Protein AF-A0A1H8ECN6-F1 (afdb_monomer_lite)

pLDDT: mean 92.09, std 8.24, range [56.25, 98.31]

Secondary structure (DSSP, 8-state):
-HHHHHHHHHHHHHHHHHHHHHHHHHHHHHHHHHHHPPSSSPPHHHHHHHHHHHHHHHHHHHHHHHHHHHHHHHHHHHT--PPTT--HHHHHHHHHHHS---

Structure (mmCIF, N/CA/C/O backbone):
data_AF-A0A1H8ECN6-F1
#
_entry.id   AF-A0A1H8ECN6-F1
#
loop_
_atom_site.group_PDB
_atom_site.id
_atom_site.type_symbol
_atom_site.label_atom_id
_atom_site.label_alt_id
_atom_site.label_comp_id
_atom_site.label_asym_id
_atom_site.label_entity_id
_atom_site.label_seq_id
_atom_site.pdbx_PDB_ins_code
_atom_site.Cartn_x
_atom_site.Cartn_y
_atom_site.Cartn_z
_atom_site.occupancy
_atom_site.B_iso_or_equiv
_atom_site.auth_seq_id
_atom_site.auth_comp_id
_atom_site.auth_asym_id
_atom_site.auth_atom_id
_atom_site.pdbx_PDB_model_num
ATOM 1 N N . MET A 1 1 ? -22.412 4.579 9.639 1.00 58.03 1 MET A N 1
ATOM 2 C CA . MET A 1 1 ? -21.149 5.361 9.649 1.00 58.03 1 MET A CA 1
ATOM 3 C C . MET A 1 1 ? -19.933 4.508 10.031 1.00 58.03 1 MET A C 1
ATOM 5 O O . MET A 1 1 ? -18.834 4.840 9.616 1.00 58.03 1 MET A O 1
ATOM 9 N N . THR A 1 2 ? -20.110 3.413 10.780 1.00 65.06 2 THR A N 1
ATOM 10 C CA . THR A 1 2 ? -19.070 2.429 11.153 1.00 65.06 2 THR A CA 1
ATOM 11 C C . THR A 1 2 ? -18.619 1.525 9.999 1.00 65.06 2 THR A C 1
ATOM 13 O O . THR A 1 2 ? -17.421 1.267 9.878 1.00 65.06 2 THR A O 1
ATOM 16 N N . ASP A 1 3 ? -19.541 1.107 9.124 1.00 73.81 3 ASP A N 1
ATOM 17 C CA . ASP A 1 3 ? -19.228 0.271 7.947 1.00 73.81 3 ASP A CA 1
ATOM 18 C C . ASP A 1 3 ? -18.291 0.953 6.946 1.00 73.81 3 ASP A C 1
ATOM 20 O O . ASP A 1 3 ? -17.424 0.306 6.363 1.00 73.81 3 ASP A O 1
ATOM 24 N N . ASP A 1 4 ? -18.407 2.273 6.796 1.00 90.31 4 ASP A N 1
ATOM 25 C CA . ASP A 1 4 ? -17.581 3.051 5.869 1.00 90.31 4 ASP A CA 1
ATOM 26 C C . ASP A 1 4 ? -16.092 3.013 6.263 1.00 90.31 4 ASP A C 1
ATOM 28 O O . ASP A 1 4 ? -15.212 2.860 5.419 1.00 90.31 4 ASP A O 1
ATOM 32 N N . ALA A 1 5 ? -15.794 3.034 7.569 1.00 94.12 5 ALA A N 1
ATOM 33 C CA . ALA A 1 5 ? -14.419 2.944 8.061 1.00 94.12 5 ALA A CA 1
ATOM 34 C C . ALA A 1 5 ? -13.779 1.575 7.769 1.00 94.12 5 ALA A C 1
ATOM 36 O O . ALA A 1 5 ? -12.602 1.511 7.414 1.00 94.12 5 ALA A O 1
ATOM 37 N N . LEU A 1 6 ? -14.549 0.485 7.885 1.00 94.25 6 LEU A N 1
ATOM 38 C CA . LEU A 1 6 ? -14.073 -0.860 7.557 1.00 94.25 6 LEU A CA 1
ATOM 39 C C . LEU A 1 6 ? -13.900 -1.039 6.042 1.00 94.25 6 LEU A C 1
ATOM 41 O O . LEU A 1 6 ? -12.886 -1.581 5.603 1.00 94.25 6 LEU A O 1
ATOM 45 N N . ALA A 1 7 ? -14.848 -0.555 5.237 1.00 94.38 7 ALA A N 1
ATOM 46 C CA . ALA A 1 7 ? -14.742 -0.586 3.779 1.00 94.38 7 ALA A CA 1
ATOM 47 C C . ALA A 1 7 ? -13.508 0.191 3.286 1.00 94.38 7 ALA A C 1
ATOM 49 O O . ALA A 1 7 ? -12.748 -0.294 2.440 1.00 94.38 7 ALA A O 1
ATOM 50 N N . HIS A 1 8 ? -13.252 1.362 3.873 1.00 95.62 8 HIS A N 1
ATOM 51 C CA . HIS A 1 8 ? -12.074 2.165 3.569 1.00 95.62 8 HIS A CA 1
ATOM 52 C C . HIS A 1 8 ? -10.768 1.461 3.968 1.00 95.62 8 HIS A C 1
ATOM 54 O O . HIS A 1 8 ? -9.813 1.444 3.190 1.00 95.62 8 HIS A O 1
ATOM 60 N N . LEU A 1 9 ? -10.733 0.820 5.142 1.00 96.56 9 LEU A N 1
ATOM 61 C CA . LEU A 1 9 ? -9.588 0.023 5.587 1.00 96.56 9 LEU A CA 1
ATOM 62 C C . LEU A 1 9 ? -9.291 -1.149 4.636 1.00 96.56 9 LEU A C 1
ATOM 64 O O . LEU A 1 9 ? -8.132 -1.360 4.279 1.00 96.56 9 LEU A O 1
ATOM 68 N N . ARG A 1 10 ? -10.324 -1.865 4.173 1.00 95.88 10 ARG A N 1
ATOM 69 C CA . ARG A 1 10 ? -10.190 -2.949 3.182 1.00 95.88 10 ARG A CA 1
ATOM 70 C C . ARG A 1 10 ? -9.655 -2.439 1.846 1.00 95.88 10 ARG A C 1
ATOM 72 O O . ARG A 1 10 ? -8.687 -2.979 1.328 1.00 95.88 10 ARG A O 1
ATOM 79 N N . THR A 1 11 ? -10.197 -1.328 1.352 1.00 96.75 11 THR A N 1
ATOM 80 C CA . THR A 1 11 ? -9.719 -0.693 0.111 1.00 96.75 11 THR A CA 1
ATOM 81 C C . THR A 1 11 ? -8.242 -0.299 0.221 1.00 96.75 11 THR A C 1
ATOM 83 O O . THR A 1 11 ? -7.455 -0.482 -0.709 1.00 96.75 11 THR A O 1
ATOM 86 N N . ALA A 1 12 ? -7.834 0.224 1.379 1.00 97.38 12 ALA A N 1
ATOM 87 C CA . ALA A 1 12 ? -6.443 0.571 1.629 1.00 97.38 12 ALA A CA 1
ATOM 88 C C . ALA A 1 12 ? -5.535 -0.672 1.727 1.00 97.38 12 ALA A C 1
ATOM 90 O O . ALA A 1 12 ? -4.401 -0.621 1.249 1.00 97.38 12 ALA A O 1
ATOM 91 N N . ARG A 1 13 ? -6.021 -1.792 2.286 1.00 97.00 13 ARG A N 1
ATOM 92 C CA . ARG A 1 13 ? -5.321 -3.092 2.274 1.00 97.00 13 ARG A CA 1
ATOM 93 C C . ARG A 1 13 ? -5.098 -3.579 0.845 1.00 97.00 13 ARG A C 1
ATOM 95 O O . ARG A 1 13 ? -3.960 -3.884 0.494 1.00 97.00 13 ARG A O 1
ATOM 102 N N . ASP A 1 14 ? -6.129 -3.546 0.006 1.00 96.94 14 ASP A N 1
ATOM 103 C CA . ASP A 1 14 ? -6.024 -3.951 -1.400 1.00 96.94 14 ASP A CA 1
ATOM 104 C C . ASP A 1 14 ? -4.976 -3.121 -2.154 1.00 96.94 14 ASP A C 1
ATOM 106 O O . ASP A 1 14 ? -4.190 -3.656 -2.940 1.00 96.94 14 ASP A O 1
ATOM 110 N N . ALA A 1 15 ? -4.912 -1.814 -1.876 1.00 97.44 15 ALA A N 1
ATOM 111 C CA . ALA A 1 15 ? -3.906 -0.924 -2.447 1.00 97.44 15 ALA A CA 1
ATOM 112 C C . ALA A 1 15 ? -2.478 -1.268 -1.983 1.00 97.44 15 ALA A C 1
ATOM 114 O O . ALA A 1 15 ? -1.541 -1.209 -2.786 1.00 97.44 15 ALA A O 1
ATOM 115 N N . VAL A 1 16 ? -2.293 -1.642 -0.710 1.00 97.94 16 VAL A N 1
ATOM 116 C CA . VAL A 1 16 ? -0.998 -2.114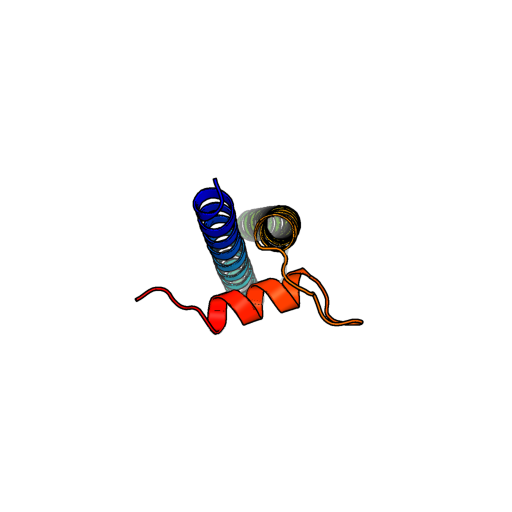 -0.186 1.00 97.94 16 VAL A CA 1
ATOM 117 C C . VAL A 1 16 ? -0.580 -3.411 -0.876 1.00 97.94 16 VAL A C 1
ATOM 119 O O . VAL A 1 16 ? 0.561 -3.519 -1.331 1.00 97.94 16 VAL A O 1
ATOM 122 N N . ASP A 1 17 ? -1.498 -4.364 -1.018 1.00 97.31 17 ASP A N 1
ATOM 123 C CA . ASP A 1 17 ? -1.211 -5.658 -1.636 1.00 97.31 17 ASP A CA 1
ATOM 124 C C . ASP A 1 17 ? -0.917 -5.522 -3.134 1.00 97.31 17 ASP A C 1
ATOM 126 O O . ASP A 1 17 ? -0.008 -6.171 -3.660 1.00 97.31 17 ASP A O 1
ATOM 130 N N . LEU A 1 18 ? -1.638 -4.638 -3.829 1.00 96.81 18 LEU A N 1
ATOM 131 C CA . LEU A 1 18 ? -1.351 -4.295 -5.219 1.00 96.81 18 LEU A CA 1
ATOM 132 C C . LEU A 1 18 ? 0.051 -3.695 -5.358 1.00 96.81 18 LEU A C 1
ATOM 134 O O . LEU A 1 18 ? 0.842 -4.173 -6.170 1.00 96.81 18 LEU A O 1
ATOM 138 N N . ALA A 1 19 ? 0.400 -2.715 -4.523 1.00 96.81 19 ALA A N 1
ATOM 139 C CA . ALA A 1 19 ? 1.718 -2.090 -4.568 1.00 96.81 19 ALA A CA 1
ATOM 140 C C . ALA A 1 19 ? 2.857 -3.077 -4.241 1.00 96.81 19 ALA A C 1
ATOM 142 O O . ALA A 1 19 ? 3.955 -2.972 -4.803 1.00 96.81 19 ALA A O 1
ATOM 143 N N . ALA A 1 20 ? 2.609 -4.056 -3.364 1.00 96.44 20 ALA A N 1
ATOM 144 C CA . ALA A 1 20 ? 3.549 -5.135 -3.076 1.00 96.44 20 ALA A CA 1
ATOM 145 C C . ALA A 1 20 ? 3.770 -6.039 -4.302 1.00 96.44 20 ALA A C 1
ATOM 147 O O . ALA A 1 20 ? 4.921 -6.310 -4.659 1.00 96.44 20 ALA A O 1
ATOM 148 N N . ARG A 1 21 ? 2.690 -6.442 -4.990 1.00 97.44 21 ARG A N 1
ATOM 149 C CA . ARG A 1 21 ? 2.762 -7.223 -6.239 1.00 97.44 21 ARG A CA 1
ATOM 150 C C . ARG A 1 21 ? 3.503 -6.471 -7.345 1.00 97.44 21 ARG A C 1
ATOM 152 O O . ARG A 1 21 ? 4.398 -7.041 -7.966 1.00 97.44 21 ARG A O 1
ATOM 159 N N . ASP A 1 22 ? 3.207 -5.188 -7.539 1.00 95.69 22 ASP A N 1
ATOM 160 C CA . ASP A 1 22 ? 3.877 -4.351 -8.544 1.00 95.69 22 ASP A CA 1
ATOM 161 C C . ASP A 1 22 ? 5.376 -4.212 -8.264 1.00 95.69 22 ASP A C 1
ATOM 163 O O . ASP A 1 22 ? 6.211 -4.329 -9.165 1.00 95.69 22 ASP A O 1
ATOM 167 N N . THR A 1 23 ? 5.735 -4.012 -6.994 1.00 95.25 23 THR A N 1
ATOM 168 C CA . THR A 1 23 ? 7.136 -3.939 -6.567 1.00 95.25 23 THR A CA 1
ATOM 169 C C . THR A 1 23 ? 7.865 -5.257 -6.835 1.00 95.25 23 THR A C 1
ATOM 171 O O . THR A 1 23 ? 8.986 -5.235 -7.352 1.00 95.25 23 THR A O 1
ATOM 174 N N . ALA A 1 24 ? 7.236 -6.397 -6.530 1.00 96.50 24 ALA A N 1
ATOM 175 C CA . ALA A 1 24 ? 7.794 -7.721 -6.795 1.00 96.50 24 ALA A CA 1
ATOM 176 C C . ALA A 1 24 ? 7.984 -7.969 -8.301 1.00 96.50 24 ALA A C 1
ATOM 178 O O . ALA A 1 24 ? 9.066 -8.372 -8.726 1.00 96.50 24 ALA A O 1
A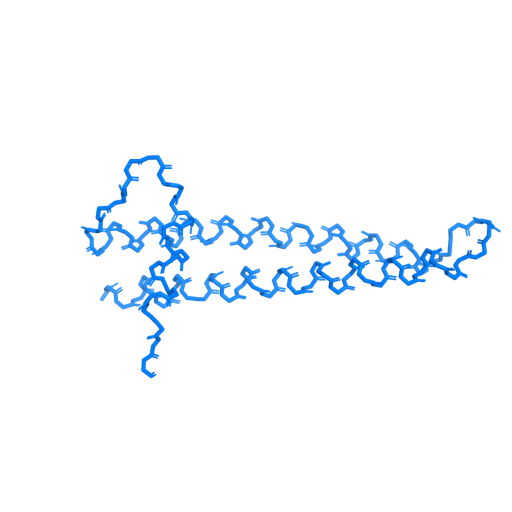TOM 179 N N . MET A 1 25 ? 6.985 -7.626 -9.120 1.00 96.50 25 MET A N 1
ATOM 180 C CA . MET A 1 25 ? 7.055 -7.755 -10.576 1.00 96.50 25 MET A CA 1
ATOM 181 C C . MET A 1 25 ? 8.225 -6.954 -11.165 1.00 96.50 25 MET A C 1
ATOM 183 O O . MET A 1 25 ? 8.990 -7.481 -11.977 1.00 96.50 25 MET A O 1
ATOM 187 N N . VAL A 1 26 ? 8.402 -5.696 -10.742 1.00 95.69 26 VAL A N 1
ATOM 188 C CA . VAL A 1 26 ? 9.522 -4.862 -11.208 1.00 95.69 26 VAL A CA 1
ATOM 189 C C . VAL A 1 26 ? 10.867 -5.421 -10.737 1.00 95.69 26 VAL A C 1
ATOM 191 O O . VAL A 1 26 ? 11.834 -5.415 -11.501 1.00 95.69 26 VAL A O 1
ATOM 194 N N . ALA A 1 27 ? 10.952 -5.924 -9.504 1.00 93.75 27 ALA A N 1
ATOM 195 C CA . ALA A 1 27 ? 12.171 -6.541 -8.985 1.00 93.75 27 ALA A CA 1
ATOM 196 C C . ALA A 1 27 ? 12.568 -7.794 -9.783 1.00 93.75 27 ALA A C 1
ATOM 198 O O . ALA A 1 27 ? 13.744 -7.964 -10.116 1.00 93.75 27 ALA A O 1
ATOM 199 N N . ASP A 1 28 ? 11.600 -8.635 -10.145 1.00 95.94 28 ASP A N 1
ATOM 200 C CA . ASP A 1 28 ? 11.847 -9.820 -10.963 1.00 95.94 28 ASP A CA 1
ATOM 201 C C . ASP A 1 28 ? 12.269 -9.458 -12.388 1.00 95.94 28 ASP A C 1
ATOM 203 O O . ASP A 1 28 ? 13.180 -10.078 -12.943 1.00 95.94 28 ASP A O 1
ATOM 207 N N . GLU A 1 29 ? 11.667 -8.426 -12.981 1.00 94.56 29 GLU A N 1
ATOM 208 C CA . GLU A 1 29 ? 12.069 -7.934 -14.298 1.00 94.56 29 GLU A CA 1
ATOM 209 C C . GLU A 1 29 ? 13.493 -7.360 -14.284 1.00 94.56 29 GLU A C 1
ATOM 211 O O . GLU A 1 29 ? 14.296 -7.688 -15.160 1.00 94.56 29 GLU A O 1
ATOM 216 N N . LEU A 1 30 ? 13.855 -6.600 -13.244 1.00 93.31 30 LEU A N 1
ATOM 217 C CA . LEU A 1 30 ? 15.223 -6.121 -13.034 1.00 93.31 30 LEU A CA 1
ATOM 218 C C . LEU A 1 30 ? 16.219 -7.274 -12.874 1.00 93.31 30 LEU A C 1
ATOM 220 O O . LEU A 1 30 ? 17.290 -7.238 -13.482 1.00 93.31 30 LEU A O 1
ATOM 224 N N . ARG A 1 31 ? 15.873 -8.311 -12.100 1.00 92.50 31 ARG A N 1
ATOM 225 C CA . ARG A 1 31 ? 16.723 -9.498 -11.914 1.00 92.50 31 ARG A CA 1
ATOM 226 C C . ARG A 1 31 ? 16.931 -10.240 -13.235 1.00 92.50 31 ARG A C 1
ATOM 228 O O . ARG A 1 31 ? 18.055 -10.632 -13.546 1.00 92.50 31 ARG A O 1
ATOM 235 N N . ARG A 1 32 ? 15.868 -10.406 -14.034 1.00 91.31 32 ARG A N 1
ATOM 236 C CA . ARG A 1 32 ? 15.957 -11.004 -15.377 1.00 91.31 32 ARG A CA 1
ATOM 237 C C . ARG A 1 32 ? 16.846 -10.170 -16.293 1.00 91.31 32 ARG A C 1
ATOM 239 O O . ARG A 1 32 ? 17.734 -10.738 -16.920 1.00 91.31 32 ARG A O 1
ATOM 246 N N . TYR A 1 33 ? 16.665 -8.849 -16.324 1.00 89.81 33 TYR A N 1
ATOM 247 C CA . TYR A 1 33 ? 17.521 -7.965 -17.114 1.00 89.81 33 TYR A CA 1
ATOM 248 C C . TYR A 1 33 ? 18.992 -8.126 -16.716 1.00 89.81 33 TYR A C 1
ATOM 250 O O . TYR A 1 33 ? 19.831 -8.378 -17.571 1.00 89.81 33 TYR A O 1
ATOM 258 N N . GLN A 1 34 ? 19.309 -8.062 -15.420 1.00 87.88 34 GLN A N 1
ATOM 259 C CA . GLN A 1 34 ? 20.682 -8.201 -14.920 1.00 87.88 34 GLN A CA 1
ATOM 260 C C . GLN A 1 34 ? 21.324 -9.547 -15.275 1.00 87.88 34 GLN A C 1
ATOM 262 O O . GLN A 1 34 ? 22.514 -9.583 -15.568 1.00 87.88 34 GLN A O 1
ATOM 267 N N . LYS A 1 35 ? 20.551 -10.641 -15.291 1.00 89.56 35 LYS A N 1
ATOM 268 C CA . LYS A 1 35 ? 21.049 -11.977 -15.653 1.00 89.56 35 LYS A CA 1
ATOM 269 C C . LYS A 1 35 ? 21.515 -12.073 -17.112 1.00 89.56 35 LYS A C 1
ATOM 271 O O . LYS A 1 35 ? 22.412 -12.858 -17.402 1.00 89.56 35 LYS A O 1
ATOM 276 N N . PHE A 1 36 ? 20.898 -11.313 -18.018 1.00 85.88 36 PHE A N 1
ATOM 277 C CA . PHE A 1 36 ? 21.134 -11.417 -19.465 1.00 85.88 36 PHE A CA 1
ATOM 278 C C . PHE A 1 36 ? 21.749 -10.158 -20.092 1.00 85.88 36 PHE A C 1
ATOM 280 O O . PHE A 1 36 ? 22.052 -10.150 -21.286 1.00 85.88 36 PHE A O 1
ATOM 287 N N . ALA A 1 37 ? 21.930 -9.089 -19.317 1.00 83.69 37 ALA A N 1
ATOM 288 C CA . ALA A 1 37 ? 22.512 -7.848 -19.801 1.00 83.69 37 ALA A CA 1
ATOM 289 C C . ALA A 1 37 ? 23.982 -8.053 -20.188 1.00 83.69 37 ALA A C 1
ATOM 291 O O . ALA A 1 37 ? 24.789 -8.549 -19.402 1.00 83.69 37 ALA A O 1
ATOM 292 N N . LYS A 1 38 ? 24.341 -7.629 -21.403 1.00 77.88 38 LYS A N 1
ATOM 293 C CA . LYS A 1 38 ? 25.740 -7.574 -21.837 1.00 77.88 38 LYS A CA 1
ATOM 294 C C . LYS A 1 38 ? 26.452 -6.390 -21.161 1.00 77.88 38 LYS A C 1
ATOM 296 O O . LYS A 1 38 ? 25.819 -5.348 -20.975 1.00 77.88 38 LYS A O 1
ATOM 301 N N . PRO A 1 39 ? 27.750 -6.510 -20.830 1.00 76.44 39 PRO A N 1
ATOM 302 C CA . PRO A 1 39 ? 28.547 -5.380 -20.357 1.00 76.44 39 PRO A CA 1
ATOM 303 C C . PRO A 1 39 ? 28.542 -4.249 -21.395 1.00 76.44 39 PRO A C 1
ATOM 305 O O . PRO A 1 39 ? 28.787 -4.499 -22.575 1.00 76.44 39 PRO A O 1
ATOM 308 N N . GLY A 1 40 ? 28.244 -3.016 -20.978 1.00 79.06 40 GLY A N 1
ATOM 309 C CA . GLY A 1 40 ? 28.155 -1.863 -21.878 1.00 79.06 40 GLY A CA 1
ATOM 310 C C . GLY A 1 40 ? 27.251 -0.750 -21.349 1.00 79.06 40 GLY A C 1
ATOM 311 O O . GLY A 1 40 ? 26.847 -0.765 -20.185 1.00 79.06 40 GLY A O 1
ATOM 312 N N . GLN A 1 41 ? 26.937 0.230 -22.204 1.00 72.94 41 GLN A N 1
ATOM 313 C CA . GLN A 1 41 ? 26.027 1.324 -21.849 1.00 72.94 41 GLN A CA 1
ATOM 314 C C . GLN A 1 41 ? 24.624 0.805 -21.475 1.00 72.94 41 GLN A C 1
ATOM 316 O O . GLN A 1 41 ? 24.132 -0.149 -22.086 1.00 72.94 41 GLN A O 1
ATOM 321 N N . PRO A 1 42 ? 23.953 1.435 -20.490 1.00 77.75 42 PRO A N 1
ATOM 322 C CA . PRO A 1 42 ? 22.600 1.064 -20.107 1.00 77.75 42 PRO A CA 1
ATOM 323 C C . PRO A 1 42 ? 21.635 1.271 -21.277 1.00 77.75 42 PRO A C 1
ATOM 325 O O . PRO A 1 42 ? 21.532 2.361 -21.835 1.00 77.75 42 PRO A O 1
ATOM 328 N N . SER A 1 43 ? 20.909 0.212 -21.632 1.00 85.19 43 SER A N 1
ATOM 329 C CA . SER A 1 43 ? 19.865 0.286 -22.650 1.00 85.19 43 SER A CA 1
ATOM 330 C C . SER A 1 43 ? 18.704 1.198 -22.207 1.00 85.19 43 SER A C 1
ATOM 332 O O . SER A 1 43 ? 18.439 1.343 -21.009 1.00 85.19 43 SER A O 1
ATOM 334 N N . PRO A 1 44 ? 17.927 1.763 -23.146 1.00 87.25 44 PRO A N 1
ATOM 335 C CA . PRO A 1 44 ? 16.695 2.481 -22.813 1.00 87.25 44 PRO A CA 1
ATOM 336 C C . PRO A 1 44 ? 15.728 1.662 -21.940 1.00 87.25 44 PRO A C 1
ATOM 338 O O . PRO A 1 44 ? 15.046 2.214 -21.078 1.00 87.25 44 PRO A O 1
ATOM 341 N N . HIS A 1 45 ? 15.715 0.333 -22.102 1.00 88.25 45 HIS A N 1
ATOM 342 C CA . HIS A 1 45 ? 14.876 -0.572 -21.314 1.00 88.25 45 HIS A CA 1
ATOM 343 C C . HIS A 1 45 ? 15.235 -0.553 -19.822 1.00 88.25 45 HIS A C 1
ATOM 345 O O . HIS A 1 45 ? 14.339 -0.406 -18.995 1.00 88.25 45 HIS A O 1
ATOM 351 N N . ILE A 1 46 ? 16.520 -0.597 -19.440 1.00 90.94 46 ILE A N 1
ATOM 352 C CA . ILE A 1 46 ? 16.890 -0.558 -18.010 1.00 90.94 46 ILE A CA 1
ATOM 353 C C . ILE A 1 46 ? 16.563 0.786 -17.355 1.00 90.94 46 ILE A C 1
ATOM 355 O O . ILE A 1 46 ? 16.199 0.822 -16.179 1.00 90.94 46 ILE A O 1
ATOM 359 N N . VAL A 1 47 ? 16.625 1.888 -18.108 1.00 92.00 47 VAL A N 1
ATOM 360 C CA . VAL A 1 47 ? 16.204 3.207 -17.613 1.00 92.00 47 VAL A CA 1
ATOM 361 C C . VAL A 1 47 ? 14.706 3.198 -17.298 1.00 92.00 47 VAL A C 1
ATOM 363 O O . VAL A 1 47 ? 14.313 3.586 -16.196 1.00 92.00 47 VAL A O 1
ATOM 366 N N . GLN A 1 48 ? 13.881 2.668 -18.206 1.00 93.44 48 GLN A N 1
ATOM 367 C CA . GLN A 1 48 ? 12.439 2.513 -17.985 1.00 93.44 48 GLN A CA 1
ATOM 368 C C . GLN A 1 48 ? 12.135 1.597 -16.790 1.00 93.44 48 GLN A C 1
ATOM 370 O O . GLN A 1 48 ? 11.271 1.916 -15.973 1.00 93.44 48 GLN A O 1
ATOM 375 N N . LEU A 1 49 ? 12.873 0.493 -16.620 1.00 94.06 49 LEU A N 1
ATOM 376 C CA . LEU A 1 49 ? 12.707 -0.396 -15.463 1.00 94.06 49 LEU A CA 1
ATOM 377 C C . LEU A 1 49 ? 13.010 0.301 -14.137 1.00 94.06 49 LEU A C 1
ATOM 379 O O . LEU A 1 49 ? 12.286 0.116 -13.160 1.00 94.06 49 LEU A O 1
ATOM 383 N N . ARG A 1 50 ? 14.053 1.132 -14.089 1.00 93.31 50 ARG A N 1
ATOM 384 C CA . ARG A 1 50 ? 14.391 1.911 -12.890 1.00 93.31 50 ARG A CA 1
ATOM 385 C C . ARG A 1 50 ? 13.358 2.991 -12.592 1.00 93.31 50 ARG A C 1
ATOM 387 O O . ARG A 1 50 ? 13.024 3.191 -11.427 1.00 93.31 50 ARG A O 1
ATOM 394 N N . GLN A 1 51 ? 12.815 3.640 -13.619 1.00 95.75 51 GLN A N 1
ATOM 395 C CA . GLN A 1 51 ? 11.701 4.576 -13.458 1.00 95.75 51 GLN A CA 1
ATOM 396 C C . GLN A 1 51 ? 10.467 3.862 -12.893 1.00 95.75 51 GLN A C 1
ATOM 398 O O . GLN A 1 51 ? 9.927 4.301 -11.881 1.00 95.75 51 GLN A O 1
ATOM 403 N N . ARG A 1 52 ? 10.091 2.704 -13.453 1.00 95.44 52 ARG A N 1
ATOM 404 C CA . ARG A 1 52 ? 9.006 1.865 -12.915 1.00 95.44 52 ARG A CA 1
ATOM 405 C C . ARG A 1 52 ? 9.271 1.443 -11.470 1.00 95.44 52 ARG A C 1
ATOM 407 O O . ARG A 1 52 ? 8.355 1.475 -10.656 1.00 95.44 52 ARG A O 1
ATOM 414 N N . GLN A 1 53 ? 10.518 1.118 -11.124 1.00 96.25 53 GLN A N 1
ATOM 415 C CA . GLN A 1 53 ? 10.911 0.792 -9.751 1.00 96.25 53 GLN A CA 1
ATOM 416 C C . GLN A 1 53 ? 10.707 1.979 -8.804 1.00 96.25 53 GLN A C 1
ATOM 418 O O . GLN A 1 53 ? 10.177 1.806 -7.706 1.00 96.25 53 GLN A O 1
ATOM 423 N N . ALA A 1 54 ? 11.113 3.183 -9.212 1.00 96.19 54 ALA A N 1
ATOM 424 C CA . ALA A 1 54 ? 10.911 4.395 -8.426 1.00 96.19 54 ALA A CA 1
ATOM 425 C C . ALA A 1 54 ? 9.414 4.692 -8.236 1.00 96.19 54 ALA A C 1
ATOM 427 O O . ALA A 1 54 ? 8.977 4.926 -7.109 1.00 96.19 54 ALA A O 1
ATOM 428 N N . SER A 1 55 ? 8.619 4.595 -9.304 1.00 96.19 55 SER A N 1
ATOM 429 C CA . SER A 1 55 ? 7.165 4.768 -9.247 1.00 96.19 55 SER A CA 1
ATOM 430 C C . SER A 1 55 ? 6.492 3.747 -8.327 1.00 96.19 55 SER A C 1
ATOM 432 O O . SER A 1 55 ? 5.686 4.141 -7.486 1.00 96.19 55 SER A O 1
ATOM 434 N N . ALA A 1 56 ? 6.869 2.466 -8.409 1.00 95.25 56 ALA A N 1
ATOM 435 C CA . ALA A 1 56 ? 6.343 1.414 -7.538 1.00 95.25 56 ALA A CA 1
ATOM 436 C C . ALA A 1 56 ? 6.665 1.679 -6.057 1.00 95.25 56 ALA A C 1
ATOM 438 O O . ALA A 1 56 ? 5.797 1.544 -5.198 1.00 95.25 56 ALA A O 1
ATOM 439 N N . ARG A 1 57 ? 7.881 2.155 -5.747 1.00 95.88 57 ARG A N 1
ATOM 440 C CA . ARG A 1 57 ? 8.262 2.541 -4.375 1.00 95.88 57 ARG A CA 1
ATOM 441 C C . ARG A 1 57 ? 7.423 3.700 -3.840 1.00 95.88 57 ARG A C 1
ATOM 443 O O . ARG A 1 57 ? 7.003 3.660 -2.686 1.00 95.88 57 ARG A O 1
ATOM 450 N N . ILE A 1 58 ? 7.179 4.724 -4.660 1.00 97.62 58 ILE A N 1
ATOM 451 C CA . ILE A 1 58 ? 6.332 5.861 -4.274 1.00 97.62 58 ILE A CA 1
ATOM 452 C C . ILE A 1 58 ? 4.890 5.390 -4.045 1.00 97.62 58 ILE A C 1
ATOM 454 O O . ILE A 1 58 ? 4.279 5.772 -3.047 1.00 97.62 58 ILE A O 1
ATOM 458 N N . ALA A 1 59 ? 4.360 4.539 -4.928 1.00 96.44 59 ALA A N 1
ATOM 459 C CA . ALA A 1 59 ? 3.024 3.967 -4.788 1.00 96.44 59 ALA A CA 1
ATOM 460 C C . ALA A 1 59 ? 2.889 3.143 -3.497 1.00 96.44 59 ALA A C 1
ATOM 462 O O . ALA A 1 59 ? 1.952 3.365 -2.735 1.00 96.44 59 ALA A O 1
ATOM 463 N N . ALA A 1 60 ? 3.865 2.283 -3.189 1.00 97.19 60 ALA A N 1
ATOM 464 C CA . ALA A 1 60 ? 3.885 1.496 -1.957 1.00 97.19 60 ALA A CA 1
ATOM 465 C C . ALA A 1 60 ? 3.920 2.373 -0.695 1.00 97.19 60 ALA A C 1
ATOM 467 O O . ALA A 1 60 ? 3.186 2.118 0.259 1.00 97.19 60 ALA A O 1
ATOM 468 N N . ALA A 1 61 ? 4.726 3.441 -0.692 1.00 97.75 61 ALA A N 1
ATOM 469 C CA . ALA A 1 61 ? 4.772 4.380 0.427 1.00 97.75 61 ALA A CA 1
ATOM 470 C C . ALA A 1 61 ? 3.425 5.094 0.636 1.00 97.75 61 ALA A C 1
ATOM 472 O O . ALA A 1 61 ? 2.953 5.195 1.769 1.00 97.75 61 ALA A O 1
ATOM 473 N N . ARG A 1 62 ? 2.780 5.542 -0.450 1.00 98.06 62 ARG A N 1
ATOM 474 C CA . ARG A 1 62 ? 1.451 6.173 -0.403 1.00 98.06 62 ARG A CA 1
ATOM 475 C C . ARG A 1 62 ? 0.372 5.203 0.074 1.00 98.06 62 ARG A C 1
ATOM 477 O O . ARG A 1 62 ? -0.415 5.571 0.938 1.00 98.06 62 ARG A O 1
ATOM 484 N N . ALA A 1 63 ? 0.369 3.971 -0.433 1.00 97.69 63 ALA A N 1
ATOM 485 C CA . ALA A 1 63 ? -0.564 2.933 -0.002 1.00 97.69 63 ALA A CA 1
ATOM 486 C C . ALA A 1 63 ? -0.410 2.637 1.497 1.00 97.69 63 ALA A C 1
ATOM 488 O O . ALA A 1 63 ? -1.398 2.607 2.225 1.00 97.69 63 ALA A O 1
ATOM 489 N N . LYS A 1 64 ? 0.833 2.530 1.991 1.00 97.62 64 LYS A N 1
ATOM 490 C CA . LYS A 1 64 ? 1.101 2.341 3.422 1.00 97.62 64 LYS A CA 1
ATOM 491 C C . LYS A 1 64 ? 0.590 3.509 4.270 1.00 97.62 64 LYS A C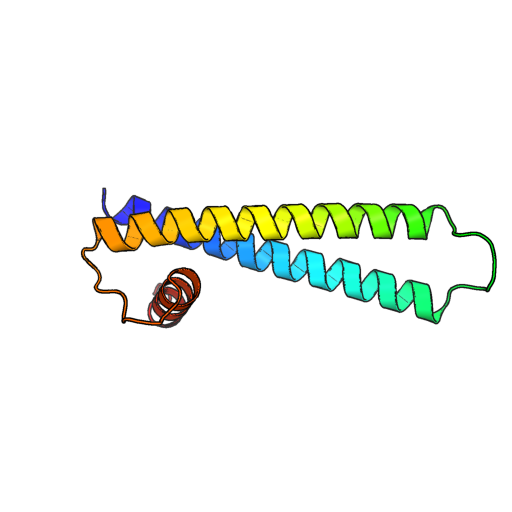 1
ATOM 493 O O . LYS A 1 64 ? -0.012 3.283 5.316 1.00 97.62 64 LYS A O 1
ATOM 498 N N . GLN A 1 65 ? 0.808 4.750 3.836 1.00 97.81 65 GLN A N 1
ATOM 499 C CA . GLN A 1 65 ? 0.297 5.933 4.540 1.00 97.81 65 GLN A CA 1
ATOM 500 C C . GLN A 1 65 ? -1.236 5.954 4.583 1.00 97.81 65 GLN A C 1
ATOM 502 O O . GLN A 1 65 ? -1.810 6.166 5.649 1.00 97.81 65 GLN A O 1
ATOM 507 N N . ALA A 1 66 ? -1.890 5.686 3.449 1.00 97.75 66 ALA A N 1
ATOM 508 C CA . ALA A 1 66 ? -3.345 5.595 3.369 1.00 97.75 66 ALA A CA 1
ATOM 509 C C . ALA A 1 66 ? -3.895 4.497 4.293 1.00 97.75 66 ALA A C 1
ATOM 511 O O . ALA A 1 66 ? -4.853 4.733 5.025 1.00 97.75 66 ALA A O 1
ATOM 512 N N . PHE A 1 67 ? -3.237 3.336 4.335 1.00 98.31 67 PHE A N 1
ATOM 513 C CA . PHE A 1 67 ? -3.609 2.239 5.224 1.00 98.31 67 PHE A CA 1
ATOM 514 C C . PHE A 1 67 ? -3.510 2.618 6.704 1.00 98.31 67 PHE A C 1
ATOM 516 O O . PHE A 1 67 ? -4.443 2.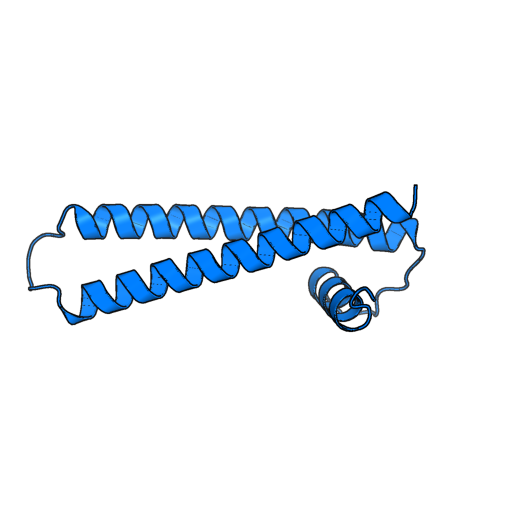365 7.456 1.00 98.31 67 PHE A O 1
ATOM 523 N N . VAL A 1 68 ? -2.434 3.287 7.129 1.00 97.88 68 VAL A N 1
ATOM 524 C CA . VAL A 1 68 ? -2.291 3.745 8.525 1.00 97.88 68 VAL A CA 1
ATOM 525 C C . VAL A 1 68 ? -3.388 4.745 8.908 1.00 97.88 68 VAL A C 1
ATOM 527 O O . VAL A 1 68 ? -3.926 4.670 10.013 1.00 97.88 68 VAL A O 1
ATOM 530 N N . LEU A 1 69 ? -3.751 5.665 8.007 1.00 97.88 69 LEU A N 1
ATOM 531 C CA . LEU A 1 69 ? -4.843 6.617 8.240 1.00 97.88 69 LEU A CA 1
ATOM 532 C C . LEU A 1 69 ? -6.197 5.906 8.360 1.00 97.88 69 LEU A C 1
ATOM 534 O O . LEU A 1 69 ? -6.952 6.178 9.296 1.00 97.88 69 LEU A O 1
ATOM 538 N N . ALA A 1 70 ? -6.477 4.963 7.459 1.00 97.50 70 ALA A N 1
ATOM 539 C CA . ALA A 1 70 ? -7.685 4.148 7.501 1.00 97.50 70 ALA A CA 1
ATOM 540 C C . ALA A 1 70 ? -7.754 3.302 8.783 1.00 97.50 70 ALA A C 1
ATOM 542 O O . ALA A 1 70 ? -8.787 3.274 9.449 1.00 97.50 70 ALA A O 1
ATOM 543 N N . ALA A 1 71 ? -6.638 2.682 9.176 1.00 97.56 71 ALA A N 1
ATOM 544 C CA . ALA A 1 71 ? -6.518 1.871 10.384 1.00 97.56 71 ALA A CA 1
ATOM 545 C C . ALA A 1 71 ? -6.782 2.698 11.643 1.00 97.56 71 ALA A C 1
ATOM 547 O O . ALA A 1 71 ? -7.512 2.265 12.532 1.00 97.56 71 ALA A O 1
ATOM 548 N N . ARG A 1 72 ? -6.245 3.922 11.696 1.00 97.12 72 ARG A N 1
ATOM 549 C CA . ARG A 1 72 ? -6.494 4.847 12.804 1.00 97.12 72 ARG A CA 1
ATOM 550 C C . ARG A 1 72 ? -7.976 5.171 12.922 1.00 97.12 72 ARG A C 1
ATOM 552 O O . ARG A 1 72 ? -8.546 5.032 14.000 1.00 97.12 72 ARG A O 1
ATOM 559 N N . ARG A 1 73 ? -8.603 5.559 11.809 1.00 96.31 73 ARG A N 1
ATOM 560 C CA . ARG A 1 73 ? -10.031 5.886 11.783 1.00 96.31 73 ARG A CA 1
ATOM 561 C C . ARG A 1 73 ? -10.892 4.690 12.182 1.00 96.31 73 ARG A C 1
ATOM 563 O O . ARG A 1 73 ? -11.854 4.860 12.922 1.00 96.31 73 ARG A O 1
ATOM 570 N N . PHE A 1 74 ? -10.543 3.501 11.703 1.00 96.19 74 PHE A N 1
ATOM 571 C CA . PHE A 1 74 ? -11.216 2.254 12.044 1.00 96.19 74 PHE A CA 1
ATOM 572 C C . PHE A 1 74 ? -11.164 1.977 13.551 1.00 96.19 74 PHE A C 1
ATOM 574 O O . PHE A 1 74 ? -12.210 1.817 14.173 1.00 96.19 74 PHE A O 1
ATOM 581 N N . VAL A 1 75 ? -9.975 2.018 14.157 1.00 95.81 75 VAL A N 1
ATOM 582 C CA . VAL A 1 75 ? -9.800 1.818 15.604 1.00 95.81 75 VAL A CA 1
ATOM 583 C C . VAL A 1 75 ? -10.603 2.836 16.417 1.00 95.81 75 VAL A C 1
ATOM 585 O O . VAL A 1 75 ? -11.295 2.451 17.356 1.00 95.81 75 VAL A O 1
ATOM 588 N N . GLU A 1 76 ? -10.557 4.117 16.037 1.00 94.88 76 GLU A N 1
ATOM 589 C CA . GLU A 1 76 ? -11.289 5.195 16.718 1.00 94.88 76 GLU A CA 1
ATOM 590 C C . GLU A 1 76 ? -12.814 5.006 16.639 1.00 94.88 76 GLU A C 1
ATOM 592 O O . GLU A 1 76 ? -13.511 5.171 17.636 1.00 94.88 76 GLU A O 1
ATOM 597 N N . VAL A 1 77 ? -13.345 4.647 15.466 1.00 95.50 77 VAL A N 1
ATOM 598 C CA . VAL A 1 77 ? -14.794 4.490 15.236 1.00 95.50 77 VAL A CA 1
ATOM 599 C C . VAL A 1 77 ? -15.359 3.231 15.895 1.00 95.50 77 VAL A C 1
ATOM 601 O O . VAL A 1 77 ? -16.509 3.240 16.329 1.00 95.50 77 VAL A O 1
ATOM 604 N N . HIS A 1 78 ? -14.565 2.163 15.975 1.00 91.88 78 HIS A N 1
ATOM 605 C CA . HIS A 1 78 ? -14.974 0.879 16.554 1.00 91.88 78 HIS A CA 1
ATOM 606 C C . HIS A 1 78 ? -14.552 0.712 18.022 1.00 91.88 78 HIS A C 1
ATOM 608 O O . HIS A 1 78 ? -14.818 -0.326 18.619 1.00 91.88 78 HIS A O 1
ATOM 614 N N . GLY A 1 79 ? -13.910 1.724 18.619 1.00 93.38 79 GLY A N 1
ATOM 615 C CA . GLY A 1 79 ? -13.493 1.703 20.024 1.00 93.38 79 GLY A CA 1
ATOM 616 C C . GLY A 1 79 ? -12.500 0.585 20.352 1.00 93.38 79 GLY A C 1
ATOM 617 O O . GLY A 1 79 ? -12.509 0.061 21.465 1.00 93.38 79 GLY A O 1
ATOM 618 N N . LEU A 1 80 ? -11.670 0.185 19.384 1.00 93.38 80 LEU A N 1
ATOM 619 C CA . LEU A 1 80 ? -10.752 -0.939 19.550 1.00 93.38 80 LEU A CA 1
ATOM 620 C C . LEU A 1 80 ? -9.555 -0.545 20.422 1.00 93.38 80 LEU A C 1
ATOM 622 O O . LEU A 1 80 ? -8.960 0.520 20.260 1.00 93.38 80 LEU A O 1
ATOM 626 N N . ALA A 1 81 ? -9.156 -1.438 21.324 1.00 92.31 81 ALA A N 1
ATOM 627 C CA . ALA A 1 81 ? -7.943 -1.271 22.111 1.00 92.31 81 ALA A CA 1
ATOM 628 C C . ALA A 1 81 ? -6.746 -1.863 21.355 1.00 92.31 81 ALA A C 1
ATOM 630 O O . ALA A 1 81 ? -6.631 -3.080 21.217 1.00 92.31 81 ALA A O 1
ATOM 631 N N . VAL A 1 82 ? -5.839 -1.007 20.880 1.00 92.50 82 VAL A N 1
ATOM 632 C CA . VAL A 1 82 ? -4.588 -1.454 20.249 1.00 92.50 82 VAL A CA 1
ATOM 633 C C . VAL A 1 82 ? -3.583 -1.829 21.343 1.00 92.50 82 VAL A C 1
ATOM 635 O O . VAL A 1 82 ? -3.292 -0.989 22.202 1.00 92.50 82 VAL A O 1
ATOM 638 N N . PRO A 1 83 ? -3.028 -3.057 21.341 1.00 92.75 83 PRO A N 1
ATOM 639 C CA . PRO A 1 83 ? -2.052 -3.466 22.343 1.00 92.75 83 PRO A CA 1
ATOM 640 C C . PRO A 1 83 ? -0.817 -2.559 22.363 1.00 92.75 83 PRO A C 1
ATOM 642 O O . PRO A 1 83 ? -0.297 -2.143 21.324 1.00 92.75 83 PRO A O 1
ATOM 645 N N . ALA A 1 84 ? -0.296 -2.293 23.562 1.00 87.69 84 ALA A N 1
ATOM 646 C CA . ALA A 1 84 ? 0.948 -1.549 23.711 1.00 87.69 84 ALA A CA 1
ATOM 647 C C . ALA A 1 84 ? 2.093 -2.274 22.979 1.00 87.69 84 ALA A C 1
ATOM 649 O O . ALA A 1 84 ? 2.238 -3.489 23.097 1.00 87.69 84 ALA A O 1
ATOM 650 N N . LYS A 1 85 ? 2.934 -1.512 22.266 1.00 93.12 85 LYS A N 1
ATOM 651 C CA . LYS A 1 85 ? 4.072 -1.995 21.450 1.00 93.12 85 LYS A CA 1
ATOM 652 C C . LYS A 1 85 ? 3.704 -2.717 20.146 1.00 93.12 85 LYS A C 1
ATOM 654 O O . LYS A 1 85 ? 4.616 -3.162 19.454 1.00 93.12 85 LYS A O 1
ATOM 659 N N . VAL A 1 86 ? 2.427 -2.793 19.772 1.00 94.81 86 VAL A N 1
ATOM 660 C CA . VAL A 1 86 ? 2.028 -3.275 18.442 1.00 94.81 86 VAL A CA 1
ATOM 661 C C . VAL A 1 86 ? 1.847 -2.075 17.507 1.00 94.81 86 VAL A C 1
ATOM 663 O O . VAL A 1 86 ? 1.080 -1.166 17.828 1.00 94.81 86 VAL A O 1
ATOM 666 N N . PRO A 1 87 ? 2.549 -2.025 16.359 1.00 95.88 87 PRO A N 1
ATOM 667 C CA . PRO A 1 87 ? 2.299 -1.012 15.341 1.00 95.88 87 PRO A CA 1
ATOM 668 C C . PRO A 1 87 ? 0.851 -1.072 14.846 1.00 95.88 87 PRO A C 1
ATOM 670 O O . PRO A 1 87 ? 0.310 -2.152 14.615 1.00 95.88 87 PRO A O 1
ATOM 673 N N . LEU A 1 88 ? 0.226 0.090 14.655 1.00 95.75 88 LEU A N 1
ATOM 674 C CA . LEU A 1 88 ? -1.176 0.182 14.240 1.00 95.75 88 LEU A CA 1
ATOM 675 C C . LEU A 1 88 ? -1.447 -0.515 12.898 1.00 95.75 88 LEU A C 1
ATOM 677 O O . LEU A 1 88 ? -2.490 -1.142 12.736 1.00 95.75 88 LEU A O 1
ATOM 681 N N . ASP A 1 89 ? -0.511 -0.422 11.949 1.00 95.06 89 ASP A N 1
ATOM 682 C CA . ASP A 1 89 ? -0.605 -1.134 10.676 1.00 95.06 89 ASP A CA 1
ATOM 683 C C . ASP A 1 89 ? -0.584 -2.651 10.887 1.00 95.06 89 ASP A C 1
ATOM 685 O O . ASP A 1 89 ? -1.437 -3.347 10.351 1.00 95.06 89 ASP A O 1
ATOM 689 N N . ALA A 1 90 ? 0.327 -3.162 11.716 1.00 96.25 90 ALA A N 1
ATOM 690 C CA . ALA A 1 90 ? 0.388 -4.588 12.031 1.00 96.25 90 ALA A CA 1
ATOM 691 C C . ALA A 1 90 ? -0.900 -5.097 12.704 1.00 96.25 90 ALA A C 1
ATOM 693 O O . ALA A 1 90 ? -1.420 -6.133 12.300 1.00 96.25 90 ALA A O 1
ATOM 694 N N . PHE A 1 91 ? -1.440 -4.348 13.671 1.00 96.75 91 PHE A N 1
ATOM 695 C CA . PHE A 1 91 ? -2.707 -4.682 14.331 1.00 96.75 91 PHE A CA 1
ATOM 696 C C . PHE A 1 91 ? -3.886 -4.716 13.349 1.00 96.75 91 PHE A C 1
ATOM 698 O O . PHE A 1 91 ? -4.678 -5.652 13.353 1.00 96.75 91 PHE A O 1
ATOM 705 N N . ALA A 1 92 ? -4.018 -3.698 12.495 1.00 96.31 92 ALA A N 1
ATOM 706 C CA . ALA A 1 92 ? -5.123 -3.638 11.544 1.00 96.31 92 ALA A CA 1
ATOM 707 C C . ALA A 1 92 ? -5.023 -4.733 10.471 1.00 96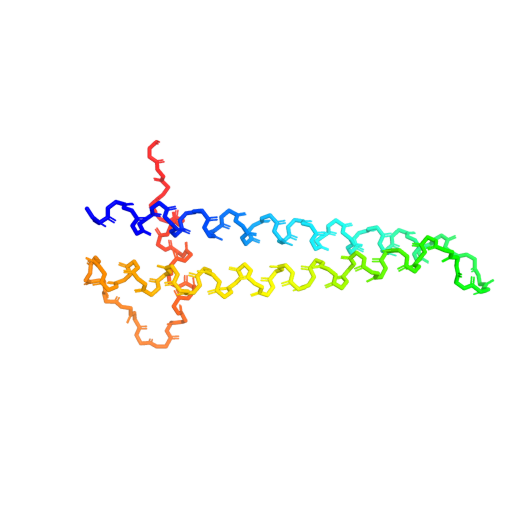.31 92 ALA A C 1
ATOM 709 O O . ALA A 1 92 ? -6.047 -5.278 10.067 1.00 96.31 92 ALA A O 1
ATOM 710 N N . MET A 1 93 ? -3.804 -5.081 10.042 1.00 96.31 93 MET A N 1
ATOM 711 C CA . MET A 1 93 ? -3.567 -6.213 9.142 1.00 96.31 93 MET A CA 1
ATOM 712 C C . MET A 1 93 ? -4.019 -7.527 9.782 1.00 96.31 93 MET A C 1
ATOM 714 O O . MET A 1 93 ? -4.828 -8.231 9.188 1.00 96.31 93 MET A O 1
ATOM 718 N N . SER A 1 94 ? -3.567 -7.823 11.008 1.00 95.31 94 SER A N 1
ATOM 719 C CA . SER A 1 94 ? -3.952 -9.063 11.692 1.00 95.31 94 SER A CA 1
ATOM 720 C C . SER A 1 94 ? -5.455 -9.127 11.950 1.00 95.31 94 SER A C 1
ATOM 722 O O . SER A 1 94 ? -6.066 -10.167 11.747 1.00 95.31 94 SER A O 1
ATOM 724 N N . TRP A 1 95 ? -6.074 -8.004 12.326 1.00 95.06 95 TRP A N 1
ATOM 725 C CA . TRP A 1 95 ? -7.517 -7.948 12.537 1.00 95.06 95 TRP A CA 1
ATOM 726 C C . TRP A 1 95 ? -8.296 -8.277 11.255 1.00 95.06 95 TRP A C 1
ATOM 728 O O . TRP A 1 95 ? -9.255 -9.045 11.310 1.00 95.06 95 TRP A O 1
ATOM 738 N N . LEU A 1 96 ? -7.881 -7.731 10.102 1.00 94.75 96 LEU A N 1
ATOM 739 C CA . LEU A 1 96 ? -8.485 -8.043 8.800 1.00 94.75 96 LEU A CA 1
ATOM 740 C C . LEU A 1 96 ? -8.293 -9.512 8.407 1.00 94.75 96 LEU A C 1
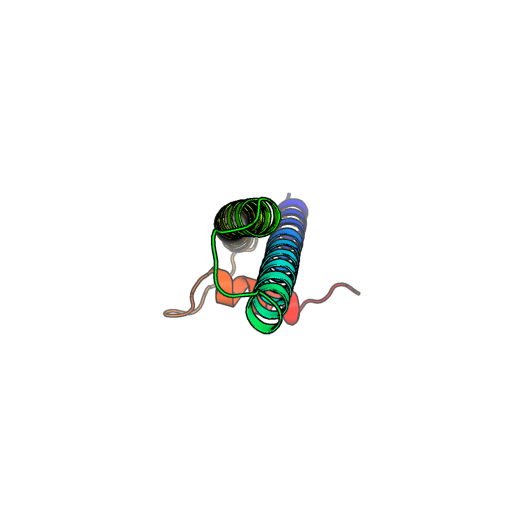ATOM 742 O O . LEU A 1 96 ? -9.216 -10.104 7.851 1.00 94.75 96 LEU A O 1
ATOM 746 N N . ASP A 1 97 ? -7.120 -10.081 8.688 1.00 94.00 97 ASP A N 1
ATOM 747 C CA . ASP A 1 97 ? -6.801 -11.478 8.381 1.00 94.00 97 ASP A CA 1
ATOM 748 C C . ASP A 1 97 ? -7.610 -12.456 9.269 1.00 94.00 97 ASP A C 1
ATOM 750 O O . ASP A 1 97 ? -7.975 -13.537 8.815 1.00 94.00 97 ASP A O 1
ATOM 754 N N . GLU A 1 98 ? -7.932 -12.071 10.512 1.00 92.75 98 GLU A N 1
ATOM 755 C CA . GLU A 1 98 ? -8.797 -12.818 11.447 1.00 92.75 98 GLU A CA 1
ATOM 756 C C . GLU A 1 98 ? -10.298 -12.629 11.174 1.00 92.75 98 GLU A C 1
ATOM 758 O O . GLU A 1 98 ? -11.109 -13.474 11.555 1.00 92.75 98 GLU A O 1
ATOM 763 N N . HIS A 1 99 ? -10.666 -11.541 10.489 1.00 88.62 99 HIS A N 1
ATOM 764 C CA . HIS A 1 99 ? -12.032 -11.233 10.056 1.00 88.62 99 HIS A CA 1
ATOM 765 C C . HIS A 1 99 ? -12.120 -11.164 8.521 1.00 88.62 99 HIS A C 1
ATOM 767 O O . HIS A 1 99 ? -12.523 -10.127 7.954 1.00 88.62 99 HIS A O 1
ATOM 773 N N . PRO A 1 100 ? -11.766 -12.258 7.813 1.00 75.62 100 PRO A N 1
ATOM 774 C CA . PRO A 1 100 ? -12.098 -12.366 6.406 1.00 75.62 100 PRO A CA 1
ATOM 775 C C . PRO A 1 100 ? -13.626 -12.268 6.307 1.00 75.62 100 PRO A C 1
ATOM 777 O O . PRO A 1 100 ? -14.346 -12.760 7.177 1.00 75.62 100 PRO A O 1
ATOM 780 N N . LEU A 1 101 ? -14.137 -11.545 5.308 1.00 70.69 101 LEU A N 1
ATOM 781 C CA . LEU A 1 101 ? -15.590 -11.506 5.107 1.00 70.69 101 LEU A CA 1
ATOM 782 C C . LEU A 1 101 ? -16.118 -12.940 4.910 1.00 70.69 101 LEU A C 1
ATOM 784 O O . LEU A 1 101 ? -15.358 -13.785 4.427 1.00 70.69 101 LEU A O 1
ATOM 788 N N . PRO A 1 102 ? -17.388 -13.211 5.260 1.00 56.25 102 PRO A N 1
ATOM 789 C CA . PRO A 1 102 ? -18.091 -14.378 4.738 1.00 56.25 102 PRO A CA 1
ATOM 790 C C . PRO A 1 102 ? -18.140 -14.376 3.202 1.00 56.25 102 PRO A C 1
ATOM 792 O O . PRO A 1 102 ? -18.106 -13.275 2.599 1.00 56.25 102 PRO A O 1
#

Foldseek 3Di:
DLVVLVVQLVVLVVQLVVLVVQLVVLVVVLVVCVVPPDPDDDDPVVVVSVVSNVVSVVSNVVSLVSNLVSLVVNCVSVVNDDDPPDDSSNVSVVVCVVCPDD

Radius of gyration: 18.35 Å; chains: 1; bounding box: 50×21×46 Å

Sequence (102 aa):
MTDDALAHLRTARDAVDLAARDTAMVADELRRYQKFAKPGQPSPHIVQLRQRQASARIAAARAKQAFVLAARRFVEVHGLAVPAKVPLDAFAMSWLDEHPLP